Protein AF-I4Z2Q1-F1 (afdb_monomer)

Radius of gyration: 32.4 Å; Cα contacts (8 Å, |Δi|>4): 42; chains: 1; bounding box: 102×40×58 Å

Structure (mmCIF, N/CA/C/O backbone):
data_AF-I4Z2Q1-F1
#
_entry.id   AF-I4Z2Q1-F1
#
loop_
_atom_site.group_PDB
_atom_site.id
_atom_site.type_symbol
_atom_site.label_atom_id
_atom_site.label_alt_id
_atom_site.label_comp_id
_atom_site.label_asym_id
_atom_site.label_entity_id
_atom_site.label_seq_id
_atom_site.pdbx_PDB_ins_code
_atom_site.Cartn_x
_atom_site.Cartn_y
_atom_site.Cartn_z
_atom_site.occupancy
_atom_site.B_iso_or_equiv
_atom_site.auth_seq_id
_atom_site.auth_comp_id
_atom_site.auth_asym_id
_atom_site.auth_atom_id
_atom_site.pdbx_PDB_model_num
ATOM 1 N N . MET A 1 1 ? 59.209 6.733 -0.218 1.00 52.81 1 MET A N 1
ATOM 2 C CA . MET A 1 1 ? 57.882 6.973 0.383 1.00 52.81 1 MET A CA 1
ATOM 3 C C . MET A 1 1 ? 56.861 6.491 -0.623 1.00 52.81 1 MET A C 1
ATOM 5 O O . MET A 1 1 ? 56.595 7.194 -1.587 1.00 52.81 1 MET A O 1
ATOM 9 N N . GLU A 1 2 ? 56.416 5.245 -0.483 1.00 56.19 2 GLU A N 1
ATOM 10 C CA . GLU A 1 2 ? 55.347 4.704 -1.324 1.00 56.19 2 GLU A CA 1
ATOM 11 C C . GLU A 1 2 ? 54.004 5.288 -0.859 1.00 56.19 2 GLU A C 1
ATOM 13 O O . GLU A 1 2 ? 53.783 5.391 0.353 1.00 56.19 2 GLU A O 1
ATOM 18 N N . PRO A 1 3 ? 53.127 5.729 -1.774 1.00 65.94 3 PRO A N 1
ATOM 19 C CA . PRO A 1 3 ? 51.815 6.234 -1.401 1.00 65.94 3 PRO A CA 1
ATOM 20 C C . PRO A 1 3 ? 50.964 5.087 -0.844 1.00 65.94 3 PRO A C 1
ATOM 22 O O . PRO A 1 3 ? 50.823 4.040 -1.475 1.00 65.94 3 PRO A O 1
ATOM 25 N N . LEU A 1 4 ? 50.399 5.284 0.350 1.00 65.56 4 LEU A N 1
ATOM 26 C CA . LEU A 1 4 ? 49.471 4.332 0.959 1.00 65.56 4 LEU A CA 1
ATOM 27 C C . LEU A 1 4 ? 48.237 4.156 0.054 1.00 65.56 4 LEU A C 1
ATOM 29 O O . LEU A 1 4 ? 47.712 5.157 -0.445 1.00 65.56 4 LEU A O 1
ATOM 33 N N . PRO A 1 5 ? 47.749 2.919 -0.150 1.00 65.00 5 PRO A N 1
ATOM 34 C CA . PRO A 1 5 ? 46.549 2.673 -0.938 1.00 65.00 5 PRO A CA 1
ATOM 35 C C . PRO A 1 5 ? 45.364 3.382 -0.277 1.00 65.00 5 PRO A C 1
ATOM 37 O O . PRO A 1 5 ? 45.024 3.121 0.878 1.00 65.00 5 PRO A O 1
ATOM 40 N N . SER A 1 6 ? 44.750 4.314 -1.004 1.00 64.81 6 SER A N 1
ATOM 41 C CA . SER A 1 6 ? 43.523 4.961 -0.552 1.00 64.81 6 SER A CA 1
ATOM 42 C C . SER A 1 6 ? 42.389 3.927 -0.574 1.00 64.81 6 SER A C 1
ATOM 44 O O . SER A 1 6 ? 42.234 3.213 -1.568 1.00 64.81 6 SER A O 1
ATOM 46 N N . PRO A 1 7 ? 41.598 3.788 0.505 1.00 65.38 7 PRO A N 1
ATOM 47 C CA . PRO A 1 7 ? 40.452 2.897 0.492 1.00 65.38 7 PRO A CA 1
ATOM 48 C C . PRO A 1 7 ? 39.404 3.520 -0.430 1.00 65.38 7 PRO A C 1
ATOM 50 O O . PRO A 1 7 ? 38.686 4.441 -0.043 1.00 65.38 7 PRO A O 1
ATOM 53 N N . HIS A 1 8 ? 39.332 3.056 -1.676 1.00 66.12 8 HIS A N 1
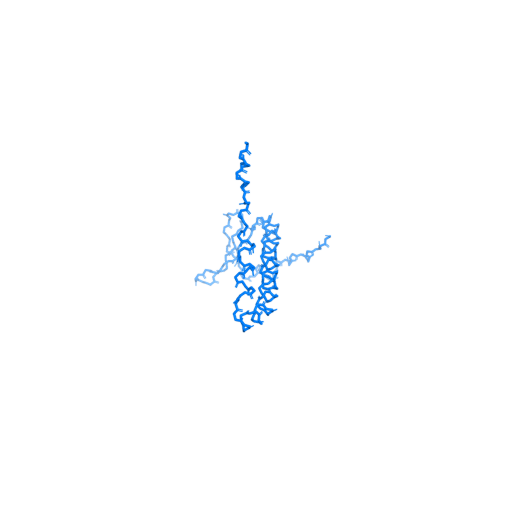ATOM 54 C CA . HIS A 1 8 ? 38.220 3.401 -2.550 1.00 66.12 8 HIS A CA 1
ATOM 55 C C . HIS A 1 8 ? 36.931 2.914 -1.880 1.00 66.12 8 HIS A C 1
ATOM 57 O O . HIS A 1 8 ? 36.709 1.712 -1.734 1.00 66.12 8 HIS A O 1
ATOM 63 N N . ALA A 1 9 ? 36.103 3.855 -1.422 1.00 75.25 9 ALA A N 1
ATOM 64 C CA . ALA A 1 9 ? 34.810 3.555 -0.832 1.00 75.25 9 ALA A CA 1
ATOM 65 C C . ALA A 1 9 ? 33.935 2.885 -1.896 1.00 75.25 9 ALA A C 1
ATOM 67 O O . ALA A 1 9 ? 33.486 3.523 -2.851 1.00 75.25 9 ALA A O 1
ATOM 68 N N . TYR A 1 10 ? 33.734 1.579 -1.755 1.00 79.50 10 TYR A N 1
ATOM 69 C CA . TYR A 1 10 ? 32.887 0.821 -2.659 1.00 79.50 10 TYR A CA 1
ATOM 70 C C . TYR A 1 10 ? 31.437 1.303 -2.524 1.00 79.50 10 TYR A C 1
ATOM 72 O O . TYR A 1 10 ? 30.851 1.248 -1.443 1.00 79.50 10 TYR A O 1
ATOM 80 N N . SER A 1 11 ? 30.859 1.786 -3.627 1.00 85.88 11 SER A N 1
ATOM 81 C CA . SER A 1 11 ? 29.464 2.221 -3.692 1.00 85.88 11 SER A CA 1
ATOM 82 C C . SER A 1 11 ? 28.661 1.233 -4.526 1.00 85.88 11 SER A C 1
ATOM 84 O O . SER A 1 11 ? 28.812 1.163 -5.746 1.00 85.88 11 SER A O 1
ATOM 86 N N . VAL A 1 12 ? 27.766 0.499 -3.861 1.00 87.50 12 VAL A N 1
ATOM 87 C CA . VAL A 1 12 ? 26.841 -0.452 -4.502 1.00 87.50 12 VAL A CA 1
ATOM 88 C C . VAL A 1 12 ? 25.999 0.243 -5.576 1.00 87.50 12 VAL A C 1
ATOM 90 O O . VAL A 1 12 ? 25.744 -0.327 -6.632 1.00 87.50 12 VAL A O 1
ATOM 93 N N . MET A 1 13 ? 25.616 1.504 -5.342 1.00 83.44 13 MET A N 1
ATOM 94 C CA . MET A 1 13 ? 24.864 2.301 -6.313 1.00 83.44 13 MET A CA 1
ATOM 95 C C . MET A 1 13 ? 25.702 2.626 -7.555 1.00 83.44 13 MET A C 1
ATOM 97 O O . MET A 1 13 ? 25.197 2.549 -8.671 1.00 83.44 13 MET A O 1
ATOM 101 N N . ALA A 1 14 ? 26.983 2.963 -7.375 1.00 83.88 14 ALA A N 1
ATOM 102 C CA . ALA A 1 14 ? 27.873 3.255 -8.497 1.00 83.88 14 ALA A CA 1
ATOM 103 C C . ALA A 1 14 ? 28.113 2.008 -9.365 1.00 83.88 14 ALA A C 1
ATOM 105 O O . ALA A 1 14 ? 28.092 2.099 -10.591 1.00 83.88 14 ALA A O 1
ATOM 106 N N . ASP A 1 15 ? 28.274 0.839 -8.740 1.00 87.81 15 ASP A N 1
ATOM 107 C CA . ASP A 1 15 ? 28.421 -0.435 -9.455 1.00 87.81 15 ASP A CA 1
ATOM 108 C C . ASP A 1 15 ? 27.130 -0.827 -10.196 1.00 87.81 15 ASP A C 1
ATOM 110 O O . ASP A 1 15 ? 27.166 -1.224 -11.362 1.00 87.81 15 ASP A O 1
ATOM 114 N N . ALA A 1 16 ? 25.968 -0.647 -9.561 1.00 85.38 16 ALA A N 1
ATOM 115 C CA . ALA A 1 16 ? 24.672 -0.899 -10.186 1.00 85.38 16 ALA A CA 1
ATOM 116 C C . ALA A 1 16 ? 24.414 0.028 -11.387 1.00 85.38 16 ALA A C 1
ATOM 118 O O . ALA A 1 16 ? 23.975 -0.446 -12.433 1.00 85.38 16 ALA A O 1
ATOM 119 N N . LEU A 1 17 ? 24.737 1.322 -11.274 1.00 85.19 17 LEU A N 1
ATOM 120 C CA . LEU A 1 17 ? 24.634 2.284 -12.378 1.00 85.19 17 LEU A CA 1
ATOM 121 C C . LEU A 1 17 ? 25.575 1.932 -13.532 1.00 85.19 17 LEU A C 1
ATOM 123 O O . LEU A 1 17 ? 25.160 1.951 -14.688 1.00 85.19 17 LEU A O 1
ATOM 127 N N . SER A 1 18 ? 26.818 1.554 -13.229 1.00 85.56 18 SER A N 1
ATOM 128 C CA . SER A 1 18 ? 27.787 1.110 -14.237 1.00 85.56 18 SER A CA 1
ATOM 129 C C . SER A 1 18 ? 27.269 -0.101 -15.033 1.00 85.56 18 SER A C 1
ATOM 131 O O . SER A 1 18 ? 27.302 -0.126 -16.267 1.00 85.56 18 SER A O 1
ATOM 133 N N . LYS A 1 19 ? 26.683 -1.082 -14.337 1.00 85.38 19 LYS A N 1
ATOM 134 C CA . LYS A 1 19 ? 26.050 -2.261 -14.954 1.00 85.38 19 LYS A CA 1
ATOM 135 C C . LYS A 1 19 ? 24.776 -1.922 -15.724 1.00 85.38 19 LYS A C 1
ATOM 137 O O . LYS A 1 19 ? 24.491 -2.535 -16.745 1.00 85.38 19 LYS A O 1
ATOM 142 N N . PHE A 1 20 ? 24.020 -0.932 -15.266 1.00 86.31 20 PHE A N 1
ATOM 143 C CA . PHE A 1 20 ? 22.822 -0.467 -15.952 1.00 86.31 20 PHE A CA 1
ATOM 144 C C . PHE A 1 20 ? 23.156 0.245 -17.274 1.00 86.31 20 PHE A C 1
ATOM 146 O O . PHE A 1 20 ? 22.512 -0.011 -18.288 1.00 86.31 20 PHE A O 1
ATOM 153 N N . HIS A 1 21 ? 24.214 1.060 -17.304 1.00 82.50 21 HIS A N 1
ATOM 154 C CA . HIS A 1 21 ? 24.673 1.726 -18.529 1.00 82.50 21 HIS A CA 1
ATOM 155 C C . HIS A 1 21 ? 25.234 0.761 -19.579 1.00 82.50 21 HIS A C 1
ATOM 157 O O . HIS A 1 21 ? 25.165 1.051 -20.770 1.00 82.50 21 HIS A O 1
ATOM 163 N N . THR A 1 22 ? 25.766 -0.384 -19.151 1.00 90.12 22 THR A N 1
ATOM 164 C CA . THR A 1 22 ? 26.243 -1.454 -20.043 1.00 90.12 22 THR A CA 1
ATOM 165 C C . THR A 1 22 ? 25.149 -2.461 -20.413 1.00 90.12 22 THR A C 1
ATOM 167 O O . THR A 1 22 ? 25.387 -3.359 -21.221 1.00 90.12 22 THR A O 1
ATOM 170 N N . ALA A 1 23 ? 23.945 -2.322 -19.850 1.00 86.81 23 ALA A N 1
ATOM 171 C CA . ALA A 1 23 ? 22.824 -3.207 -20.125 1.00 86.81 23 ALA A CA 1
ATOM 172 C C . ALA A 1 23 ? 22.204 -2.951 -21.517 1.00 86.81 23 ALA A C 1
ATOM 174 O O . ALA A 1 23 ? 22.277 -1.833 -22.031 1.00 86.81 23 ALA A O 1
ATOM 175 N N . PRO A 1 24 ? 21.528 -3.957 -22.103 1.00 90.00 24 PRO A N 1
ATOM 176 C CA . PRO A 1 24 ? 20.768 -3.810 -23.342 1.00 90.00 24 PRO A CA 1
ATOM 177 C C . PRO A 1 24 ? 19.730 -2.677 -23.305 1.00 90.00 24 PRO A C 1
ATOM 179 O O . PRO A 1 24 ? 19.057 -2.469 -22.293 1.00 90.00 24 PRO A O 1
ATOM 182 N N . GLU A 1 25 ? 19.520 -2.015 -24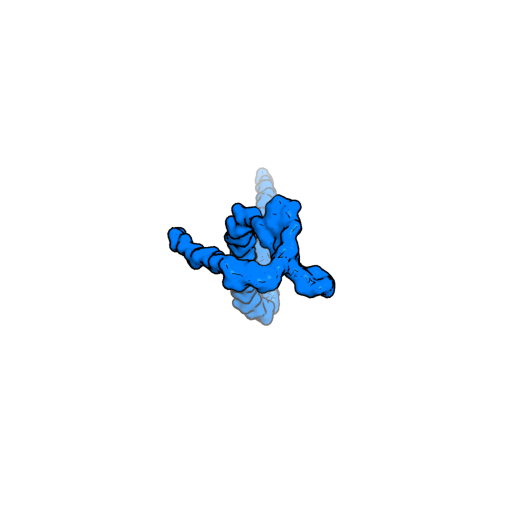.445 1.00 90.69 25 GLU A N 1
ATOM 183 C CA . GLU A 1 25 ? 18.624 -0.852 -24.579 1.00 90.69 25 GLU A CA 1
ATOM 184 C C . GLU A 1 25 ? 17.184 -1.128 -24.115 1.00 90.69 25 GLU A C 1
ATOM 186 O O . GLU A 1 25 ? 16.549 -0.269 -23.506 1.00 90.69 25 GLU A O 1
ATOM 191 N N . TRP A 1 26 ? 16.671 -2.346 -24.324 1.00 89.75 26 TRP A N 1
ATOM 192 C CA . TRP A 1 26 ? 15.324 -2.723 -23.882 1.00 89.75 26 TRP A CA 1
ATOM 193 C C . TRP A 1 26 ? 15.175 -2.720 -22.353 1.00 89.75 26 TRP A C 1
ATOM 195 O O . TRP A 1 26 ? 14.098 -2.407 -21.847 1.00 89.75 26 TRP A O 1
ATOM 205 N N . ILE A 1 27 ? 16.247 -3.015 -21.604 1.00 87.75 27 ILE A N 1
ATOM 206 C CA . ILE A 1 27 ? 16.249 -2.952 -20.134 1.00 87.75 27 ILE A CA 1
ATOM 207 C C . ILE A 1 27 ? 16.221 -1.495 -19.679 1.00 87.75 27 ILE A C 1
ATOM 209 O O . ILE A 1 27 ? 15.473 -1.143 -18.764 1.00 87.75 27 ILE A O 1
ATOM 213 N N . GLN A 1 28 ? 16.994 -0.634 -20.344 1.00 86.56 28 GLN A N 1
ATOM 214 C CA . GLN A 1 28 ? 16.995 0.796 -20.054 1.00 86.56 28 GLN A CA 1
ATOM 215 C C . GLN A 1 28 ? 15.617 1.409 -20.340 1.00 86.56 28 GLN A C 1
ATOM 217 O O . GLN A 1 28 ? 15.067 2.104 -19.486 1.00 86.56 28 GLN A O 1
ATOM 222 N N . ALA A 1 29 ? 14.997 1.061 -21.470 1.00 90.94 29 ALA A N 1
ATOM 223 C CA . ALA A 1 29 ? 13.645 1.497 -21.809 1.00 90.94 29 ALA A CA 1
ATOM 224 C C . ALA A 1 29 ? 12.595 0.991 -20.804 1.00 90.94 29 ALA A C 1
ATOM 226 O O . ALA A 1 29 ? 11.743 1.760 -20.359 1.00 90.94 29 ALA A O 1
ATOM 227 N N . LEU A 1 30 ? 12.678 -0.277 -20.384 1.00 90.69 30 LEU A N 1
ATOM 228 C CA . LEU A 1 30 ? 11.767 -0.840 -19.386 1.00 90.69 30 LEU A CA 1
ATOM 229 C C . LEU A 1 30 ? 11.892 -0.125 -18.032 1.00 90.69 30 LEU A C 1
ATOM 231 O O . LEU A 1 30 ? 10.881 0.140 -17.380 1.00 90.69 30 LEU A O 1
ATOM 235 N N . SER A 1 31 ? 13.111 0.239 -17.623 1.00 88.94 31 SER A N 1
ATOM 236 C CA . SER A 1 31 ? 13.341 0.971 -16.371 1.00 88.94 31 SER A CA 1
ATOM 237 C C . SER A 1 31 ? 12.636 2.332 -16.341 1.00 88.94 31 SER A C 1
ATOM 239 O O . SER A 1 31 ? 12.144 2.735 -15.287 1.00 88.94 31 SER A O 1
ATOM 241 N N . LEU A 1 32 ? 12.498 2.991 -17.500 1.00 90.75 32 LEU A N 1
ATOM 242 C CA . LEU A 1 32 ? 11.854 4.298 -17.619 1.00 90.75 32 LEU A CA 1
ATOM 243 C C . LEU A 1 32 ? 10.380 4.249 -17.204 1.00 90.75 32 LEU A C 1
ATOM 245 O O . LEU A 1 32 ? 9.851 5.237 -16.710 1.00 90.75 32 LEU A O 1
ATOM 249 N N . VAL A 1 33 ? 9.728 3.096 -17.378 1.00 93.25 33 VAL A N 1
ATOM 250 C CA . VAL A 1 33 ? 8.330 2.872 -16.984 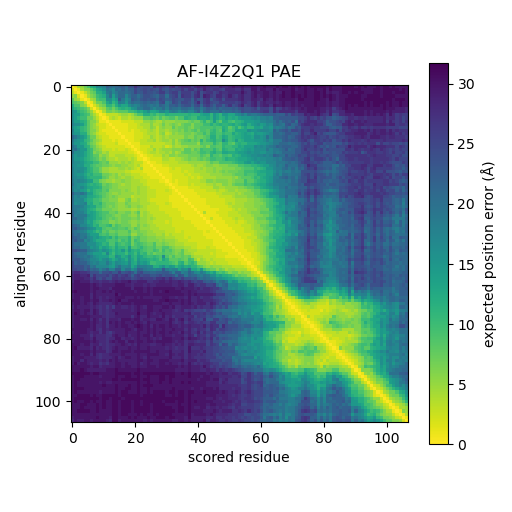1.00 93.25 33 VAL A CA 1
ATOM 251 C C . VAL A 1 33 ? 8.248 2.197 -15.617 1.00 93.25 33 VAL A C 1
ATOM 253 O O . VAL A 1 33 ? 7.440 2.585 -14.776 1.00 93.25 33 VAL A O 1
ATOM 256 N N . MET A 1 34 ? 9.108 1.214 -15.352 1.00 90.62 34 MET A N 1
ATOM 257 C CA . MET A 1 34 ? 9.060 0.448 -14.107 1.00 90.62 34 MET A CA 1
ATOM 258 C C . MET A 1 34 ? 9.381 1.298 -12.877 1.00 90.62 34 MET A C 1
ATOM 260 O O . MET A 1 34 ? 8.718 1.139 -11.853 1.00 90.62 34 MET A O 1
ATOM 264 N N . VAL A 1 35 ? 10.347 2.219 -12.959 1.00 91.75 35 VAL A N 1
ATOM 265 C CA . VAL A 1 35 ? 10.707 3.117 -11.847 1.00 91.75 35 VAL A CA 1
ATOM 266 C C . VAL A 1 35 ? 9.543 4.035 -11.442 1.00 91.75 35 VAL A C 1
ATOM 268 O O . VAL A 1 35 ? 9.173 4.026 -10.268 1.00 91.75 35 VAL A O 1
ATOM 271 N N . PRO A 1 36 ? 8.898 4.799 -12.346 1.00 93.19 36 PRO A N 1
ATOM 272 C CA . PRO A 1 36 ? 7.762 5.624 -11.948 1.00 93.19 36 PRO A CA 1
ATOM 273 C C . PRO A 1 36 ? 6.561 4.785 -11.506 1.00 93.19 36 PRO A C 1
ATOM 275 O O . PRO A 1 36 ? 5.916 5.142 -10.525 1.00 93.19 36 PRO A O 1
ATOM 278 N N . VAL A 1 37 ? 6.280 3.649 -12.157 1.00 96.50 37 VAL A N 1
ATOM 279 C CA . VAL A 1 37 ? 5.185 2.755 -11.740 1.00 96.50 37 VAL A CA 1
ATOM 280 C C . VAL A 1 37 ? 5.408 2.228 -10.321 1.00 96.50 37 VAL A C 1
ATOM 282 O O . VAL A 1 37 ? 4.48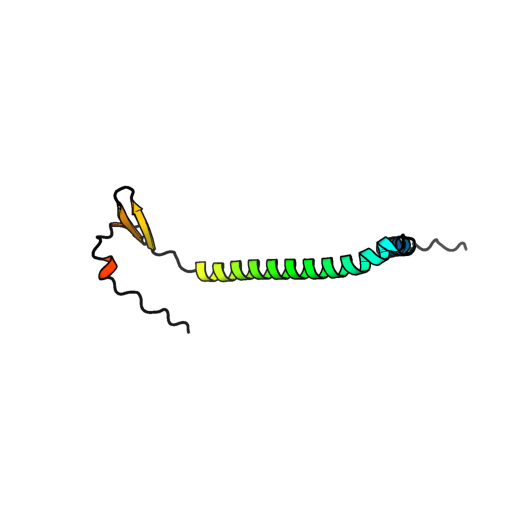2 2.243 -9.511 1.00 96.50 37 VAL A O 1
ATOM 285 N N . THR A 1 38 ? 6.630 1.810 -9.986 1.00 95.25 38 THR A N 1
ATOM 286 C CA . THR A 1 38 ? 6.963 1.352 -8.629 1.00 95.25 38 THR A CA 1
ATOM 287 C C . THR A 1 38 ? 6.909 2.485 -7.610 1.00 95.25 38 THR A C 1
ATOM 289 O O . THR A 1 38 ? 6.370 2.275 -6.527 1.00 95.25 38 THR A O 1
ATOM 292 N N . LEU A 1 39 ? 7.373 3.693 -7.949 1.00 95.81 39 LEU A N 1
ATOM 293 C CA . LEU A 1 39 ? 7.256 4.871 -7.078 1.00 95.81 39 LEU A CA 1
ATOM 294 C C . LEU A 1 39 ? 5.796 5.230 -6.785 1.00 95.81 39 LEU A C 1
ATOM 296 O O . LEU A 1 39 ? 5.434 5.450 -5.629 1.00 95.81 39 LEU A O 1
ATOM 300 N N . VAL A 1 40 ? 4.947 5.251 -7.813 1.00 97.06 40 VAL A N 1
ATOM 301 C CA . VAL A 1 40 ? 3.511 5.513 -7.659 1.00 97.06 40 VAL A CA 1
ATOM 302 C C . VAL A 1 40 ? 2.853 4.405 -6.842 1.00 97.06 40 VAL A C 1
ATOM 304 O O . VAL A 1 40 ? 2.136 4.703 -5.891 1.00 97.06 40 VAL A O 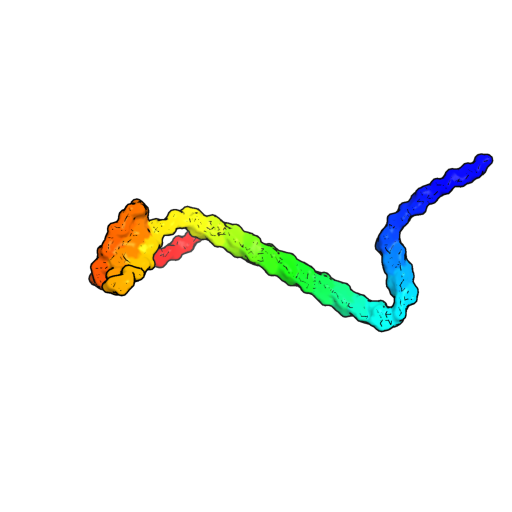1
ATOM 307 N N . GLY A 1 41 ? 3.129 3.137 -7.157 1.00 95.62 41 GLY A N 1
ATOM 308 C CA . GLY A 1 41 ? 2.607 1.994 -6.409 1.00 95.62 41 GLY A CA 1
ATOM 309 C C . GLY A 1 41 ? 2.991 2.046 -4.931 1.00 95.62 41 GLY A C 1
ATOM 310 O O . GLY A 1 41 ? 2.130 1.901 -4.069 1.00 95.62 41 GLY A O 1
ATOM 311 N N . LEU A 1 42 ? 4.255 2.347 -4.625 1.00 97.06 42 LEU A N 1
ATOM 312 C CA . LEU A 1 42 ? 4.734 2.504 -3.253 1.00 97.06 42 LEU A CA 1
ATOM 313 C C . LEU A 1 42 ? 4.041 3.674 -2.542 1.00 97.06 42 LEU A C 1
ATOM 315 O O . LEU A 1 42 ? 3.628 3.531 -1.393 1.00 97.06 42 LEU A O 1
ATOM 319 N N . GLY A 1 43 ? 3.866 4.807 -3.228 1.00 96.62 43 GLY A N 1
ATOM 320 C CA . GLY A 1 43 ? 3.141 5.962 -2.700 1.00 96.62 43 GLY A CA 1
ATOM 321 C C . GLY A 1 43 ? 1.677 5.647 -2.387 1.00 96.62 43 GLY A C 1
ATOM 322 O O . GLY A 1 43 ? 1.177 6.025 -1.328 1.00 96.62 43 GLY A O 1
ATOM 323 N N . LEU A 1 44 ? 1.004 4.898 -3.263 1.00 95.06 44 LEU A N 1
ATOM 324 C CA . LEU A 1 44 ? -0.371 4.445 -3.045 1.00 95.06 44 LEU A CA 1
ATOM 325 C C . LEU A 1 44 ? -0.465 3.441 -1.891 1.00 95.06 44 LEU A C 1
ATOM 327 O O . LEU A 1 44 ? -1.341 3.591 -1.042 1.00 95.06 44 LEU A O 1
ATOM 331 N N . CYS A 1 45 ? 0.454 2.475 -1.807 1.00 95.69 45 CYS A N 1
ATOM 332 C CA . CYS A 1 45 ? 0.531 1.535 -0.686 1.00 95.69 45 CYS A CA 1
ATOM 333 C C . CYS A 1 45 ? 0.757 2.262 0.644 1.00 95.69 45 CYS A C 1
ATOM 335 O O . CYS A 1 45 ? 0.098 1.954 1.635 1.00 95.69 45 CYS A O 1
ATOM 337 N N . LEU A 1 46 ? 1.645 3.260 0.670 1.00 95.75 46 LEU A N 1
ATOM 338 C CA . LEU A 1 46 ? 1.895 4.066 1.861 1.00 95.75 46 LEU A CA 1
ATOM 339 C C . LEU A 1 46 ? 0.650 4.866 2.256 1.00 95.75 46 LEU A C 1
ATOM 341 O O . LEU A 1 46 ? 0.266 4.872 3.422 1.00 95.75 46 LEU A O 1
ATOM 345 N N . LEU A 1 47 ? -0.015 5.500 1.288 1.00 95.38 47 LEU A N 1
ATOM 346 C CA . LEU A 1 47 ? -1.255 6.230 1.533 1.00 95.38 47 LEU A CA 1
ATOM 347 C C . LEU A 1 47 ? -2.354 5.301 2.062 1.00 95.38 47 LEU A C 1
ATOM 349 O O . LEU A 1 47 ? -3.083 5.674 2.979 1.00 95.38 47 LEU A O 1
ATOM 353 N N . GLN A 1 48 ? -2.465 4.090 1.517 1.00 93.00 48 GLN A N 1
ATOM 354 C CA . GLN A 1 48 ? -3.415 3.089 1.990 1.00 93.00 48 GLN A CA 1
ATOM 355 C C . GLN A 1 48 ? -3.096 2.648 3.420 1.00 93.00 48 GLN A C 1
ATOM 357 O O . GLN A 1 48 ? -3.991 2.666 4.262 1.00 93.00 48 GLN A O 1
ATOM 362 N N . ALA A 1 49 ? -1.831 2.360 3.727 1.00 92.44 49 ALA A N 1
ATOM 363 C CA . ALA A 1 49 ? -1.399 2.026 5.080 1.00 92.44 49 ALA A CA 1
ATOM 364 C C . ALA A 1 49 ? -1.711 3.162 6.068 1.00 92.44 49 ALA A C 1
ATOM 366 O O . ALA A 1 49 ? -2.254 2.920 7.143 1.00 92.44 49 ALA A O 1
ATOM 367 N N . VAL A 1 50 ? -1.453 4.418 5.689 1.00 93.38 50 VAL A N 1
AT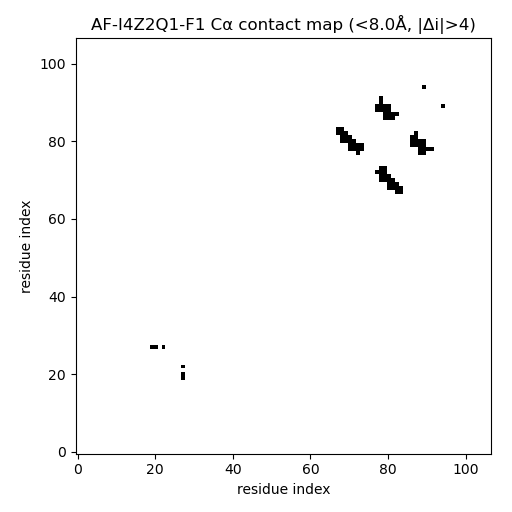OM 368 C CA . VAL A 1 50 ? -1.803 5.589 6.507 1.00 93.38 50 VAL A CA 1
ATOM 369 C C . VAL A 1 50 ? -3.313 5.687 6.711 1.00 93.38 50 VAL A C 1
ATOM 371 O O . VAL A 1 50 ? -3.754 5.913 7.835 1.00 93.38 50 VAL A O 1
ATOM 374 N N . LYS A 1 51 ? -4.122 5.486 5.663 1.00 91.19 51 LYS A N 1
ATOM 375 C CA . LYS A 1 51 ? -5.589 5.488 5.775 1.00 91.19 51 LYS A CA 1
ATOM 376 C C . LYS A 1 51 ? -6.089 4.381 6.698 1.00 91.19 51 LYS A C 1
ATOM 378 O O . LYS A 1 51 ? -6.994 4.632 7.486 1.00 91.19 51 LYS A O 1
ATOM 383 N N . GLU A 1 52 ? -5.505 3.190 6.635 1.00 88.75 52 GLU A N 1
ATOM 384 C CA . GLU A 1 52 ? -5.863 2.070 7.508 1.00 88.75 52 GLU A CA 1
ATOM 385 C C . GLU A 1 52 ? -5.460 2.329 8.962 1.00 88.75 52 GLU A C 1
ATOM 387 O O . GLU A 1 52 ? -6.268 2.120 9.866 1.00 88.75 52 GLU A O 1
ATOM 392 N N . ILE A 1 53 ? -4.263 2.868 9.205 1.00 88.00 53 ILE A N 1
ATOM 393 C CA . ILE A 1 53 ? -3.812 3.270 10.545 1.00 88.00 53 ILE A CA 1
ATOM 394 C C . ILE A 1 53 ? -4.701 4.385 11.101 1.00 88.00 53 ILE A C 1
ATOM 396 O O . ILE A 1 53 ? -5.143 4.304 12.246 1.00 88.00 53 ILE A O 1
ATOM 400 N N . ALA A 1 54 ? -5.015 5.398 10.292 1.00 85.31 54 ALA A N 1
ATOM 401 C CA . ALA A 1 54 ? -5.911 6.481 10.675 1.00 85.31 54 ALA A CA 1
ATOM 402 C C . ALA A 1 54 ? -7.319 5.952 10.980 1.00 85.31 54 ALA A C 1
ATOM 404 O O . ALA A 1 54 ? -7.890 6.304 12.008 1.00 85.31 54 ALA A O 1
ATOM 405 N N . ALA A 1 55 ? -7.860 5.057 10.148 1.00 81.75 55 ALA A N 1
ATOM 406 C CA . ALA A 1 55 ? -9.150 4.416 10.386 1.00 81.75 55 ALA A CA 1
ATOM 407 C C . ALA A 1 55 ? -9.140 3.566 11.665 1.00 81.75 55 ALA A C 1
ATOM 409 O O . ALA A 1 55 ? -10.101 3.605 12.431 1.00 81.75 55 ALA A O 1
ATOM 410 N N . MET A 1 56 ? -8.058 2.834 11.939 1.00 76.62 56 MET A N 1
ATOM 411 C CA . MET A 1 56 ? -7.889 2.102 13.195 1.00 76.62 56 MET A CA 1
ATOM 412 C C . MET A 1 56 ? -7.812 3.046 14.400 1.00 76.62 56 MET A C 1
ATOM 414 O O . MET A 1 56 ? -8.430 2.762 15.424 1.00 76.62 56 MET A O 1
ATOM 418 N N . ALA A 1 57 ? -7.117 4.178 14.286 1.00 76.31 57 ALA A N 1
ATOM 419 C CA . ALA A 1 5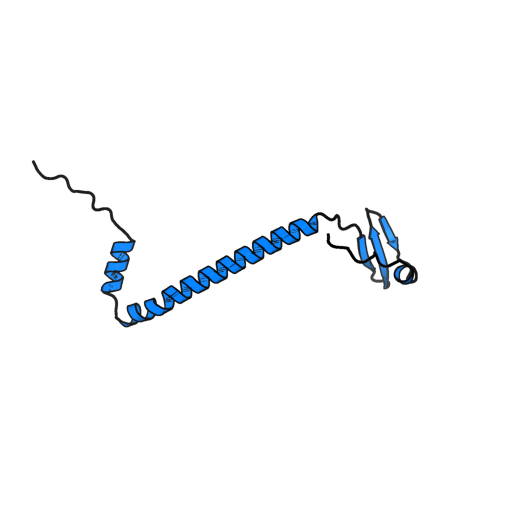7 ? -7.021 5.182 15.344 1.00 76.31 57 ALA A CA 1
ATOM 420 C C . ALA A 1 57 ? -8.371 5.872 15.616 1.00 76.31 57 ALA A C 1
ATOM 422 O O . ALA A 1 57 ? -8.779 5.985 16.770 1.00 76.31 57 ALA A O 1
ATOM 423 N N . LEU A 1 58 ? -9.107 6.244 14.565 1.00 71.38 58 LEU A N 1
ATOM 424 C CA . LEU A 1 58 ? -10.462 6.802 14.651 1.00 71.38 58 LEU A CA 1
ATOM 425 C C . LEU A 1 58 ? -11.440 5.809 15.294 1.00 71.38 58 LEU A C 1
ATOM 427 O O . LEU A 1 58 ? -12.138 6.155 16.244 1.00 71.38 58 LEU A O 1
ATOM 431 N N . ARG A 1 59 ? -11.417 4.539 14.868 1.00 63.66 59 ARG A N 1
ATOM 432 C CA . ARG A 1 59 ? -12.223 3.465 15.479 1.00 63.66 59 ARG A CA 1
ATOM 433 C C . ARG A 1 59 ? -11.826 3.174 16.924 1.00 63.66 59 ARG A C 1
ATOM 435 O O . ARG A 1 59 ? -12.651 2.709 17.705 1.00 63.66 59 ARG A O 1
ATOM 442 N N . ARG A 1 60 ? -10.570 3.425 17.305 1.00 56.41 60 ARG A N 1
ATOM 443 C CA . ARG A 1 60 ? -10.113 3.326 18.699 1.00 56.41 60 ARG A CA 1
ATOM 444 C C . ARG A 1 60 ? -10.671 4.465 19.557 1.00 56.41 60 ARG A C 1
ATOM 446 O O . ARG A 1 60 ? -10.946 4.227 20.727 1.00 56.41 60 ARG A O 1
ATOM 453 N N . GLY A 1 61 ? -10.887 5.645 18.970 1.00 55.31 61 GLY A N 1
ATOM 454 C CA . GLY A 1 61 ? -11.617 6.752 19.592 1.00 55.31 61 GLY A CA 1
ATOM 455 C C . GLY A 1 61 ? -13.105 6.444 19.794 1.00 55.31 61 GLY A C 1
ATOM 456 O O . GLY A 1 61 ? -13.630 6.672 20.877 1.00 55.31 61 GLY A O 1
ATOM 457 N N . GLU A 1 62 ? -13.773 5.833 18.809 1.00 54.19 62 GLU A N 1
ATOM 458 C CA . GLU A 1 62 ? -15.184 5.413 18.938 1.00 54.19 62 GLU A CA 1
ATOM 459 C C . GLU A 1 62 ? -15.380 4.204 19.876 1.00 54.19 62 GLU A C 1
ATOM 461 O O . GLU A 1 62 ? -16.443 4.037 20.468 1.00 54.19 62 GLU A O 1
ATOM 466 N N . ARG A 1 63 ? -14.342 3.381 20.082 1.00 47.81 63 ARG A N 1
ATOM 467 C CA . ARG A 1 63 ? -14.331 2.269 21.054 1.00 47.81 63 ARG A CA 1
ATOM 468 C C . ARG A 1 63 ? -14.156 2.699 22.518 1.00 47.81 63 ARG A C 1
ATOM 470 O O . ARG A 1 63 ? -14.079 1.830 23.381 1.00 47.81 63 ARG A O 1
ATOM 477 N N . GLN A 1 64 ? -14.104 4.000 22.816 1.00 48.12 64 GLN A N 1
ATOM 478 C CA . GLN A 1 64 ? -14.174 4.508 24.196 1.00 48.12 64 GLN A CA 1
ATOM 479 C C . GLN A 1 64 ? -15.611 4.664 24.723 1.00 48.12 64 GLN A C 1
ATOM 481 O O . GLN A 1 64 ? -15.812 5.218 25.800 1.00 48.12 64 GLN A O 1
ATOM 486 N N . GLY A 1 65 ? -16.617 4.160 24.009 1.00 54.47 65 GLY A N 1
ATOM 487 C CA . GLY A 1 65 ? -17.905 3.835 24.614 1.00 54.47 65 GLY A CA 1
ATOM 488 C C . GLY A 1 65 ? -17.909 2.374 25.046 1.00 54.47 65 GLY A C 1
ATOM 489 O O . GLY A 1 65 ? -17.751 1.495 24.199 1.00 54.47 65 GLY A O 1
ATOM 490 N N . GLU A 1 66 ? -18.106 2.100 26.340 1.00 54.03 66 GLU A N 1
ATOM 491 C CA . GLU A 1 66 ? -18.541 0.772 26.788 1.00 54.03 66 GLU A CA 1
ATOM 492 C C . GLU A 1 66 ? -19.724 0.338 25.907 1.00 54.03 66 GLU A C 1
ATOM 494 O O . GLU A 1 66 ? -20.699 1.094 25.815 1.00 54.03 66 GLU A O 1
ATOM 499 N N . PRO A 1 67 ? -19.689 -0.833 25.244 1.00 50.75 67 PRO A N 1
ATOM 500 C CA . PRO A 1 67 ? -20.878 -1.367 24.598 1.00 50.75 67 PRO A CA 1
ATOM 501 C C . PRO A 1 67 ? -21.905 -1.663 25.698 1.00 50.75 67 PRO A C 1
ATOM 503 O O . PRO A 1 67 ? -21.872 -2.703 26.350 1.00 50.75 67 PRO A O 1
ATOM 506 N N . LEU A 1 68 ? -22.778 -0.688 25.960 1.00 56.19 68 LEU A N 1
ATOM 507 C CA . LEU A 1 68 ? -23.673 -0.696 27.116 1.00 56.19 68 LEU A CA 1
ATOM 508 C C . LEU A 1 68 ? -24.885 -1.620 26.910 1.00 56.19 68 LEU A C 1
ATOM 510 O O . LEU A 1 68 ? -25.610 -1.880 27.870 1.00 56.19 68 LEU A O 1
ATOM 514 N N . TYR A 1 69 ? -25.109 -2.098 25.680 1.00 63.25 69 TYR A N 1
ATOM 515 C CA . TYR A 1 69 ? -26.217 -2.976 25.318 1.00 63.25 69 TYR A CA 1
ATOM 516 C C . TYR A 1 69 ? -25.881 -3.872 24.111 1.00 63.25 69 TYR A C 1
ATOM 518 O O . TYR A 1 69 ? -25.336 -3.406 23.111 1.00 63.25 69 TYR A O 1
ATOM 526 N N . ALA A 1 70 ? -26.237 -5.154 24.183 1.00 68.94 70 ALA A N 1
ATOM 527 C CA . ALA A 1 70 ? -26.270 -6.070 23.043 1.00 68.94 70 ALA A CA 1
ATOM 528 C C . ALA A 1 70 ? -27.666 -6.690 22.946 1.00 68.94 70 ALA A C 1
ATOM 530 O O . ALA A 1 70 ? -28.170 -7.217 23.935 1.00 68.94 70 ALA A O 1
ATOM 531 N N . ILE A 1 71 ? -28.289 -6.619 21.770 1.00 74.50 71 ILE A N 1
ATOM 532 C CA . ILE A 1 71 ? -29.583 -7.255 21.504 1.00 74.50 71 ILE A CA 1
ATOM 533 C C . ILE A 1 71 ? -29.317 -8.488 20.646 1.00 74.50 71 ILE A C 1
ATOM 535 O O . ILE A 1 71 ? -28.724 -8.374 19.574 1.00 74.50 71 ILE A O 1
ATOM 539 N N . TYR A 1 72 ? -29.736 -9.660 21.110 1.00 71.81 72 TYR A N 1
ATOM 540 C CA . TYR A 1 72 ? -29.619 -10.911 20.365 1.00 71.81 72 TYR A CA 1
ATOM 541 C C . TYR A 1 72 ? -30.946 -11.667 20.366 1.00 71.81 72 TYR A C 1
ATOM 543 O O . TYR A 1 72 ? -31.789 -11.483 21.244 1.00 71.81 72 TYR A O 1
ATOM 551 N N . ARG A 1 73 ? -31.152 -12.503 19.347 1.00 74.94 73 ARG A N 1
ATOM 552 C CA . ARG A 1 73 ? -32.328 -13.366 19.233 1.00 74.94 73 ARG A CA 1
ATOM 553 C C . ARG A 1 73 ? -31.936 -14.783 19.643 1.00 74.94 73 ARG A C 1
ATOM 555 O O . ARG A 1 73 ? -30.946 -15.310 19.146 1.00 74.94 73 ARG A O 1
ATOM 562 N N . THR A 1 74 ? -32.704 -15.365 20.553 1.00 76.69 74 THR A N 1
ATOM 563 C CA . THR A 1 74 ? -32.552 -16.760 20.994 1.00 76.69 74 THR A CA 1
ATOM 564 C C . THR A 1 74 ? -33.139 -17.702 19.938 1.00 76.69 74 THR A C 1
ATOM 566 O O . THR A 1 74 ? -33.968 -17.274 19.134 1.00 76.69 74 THR A O 1
ATOM 569 N N . GLU A 1 75 ? -32.749 -18.979 19.938 1.00 77.50 75 GLU A N 1
ATOM 570 C CA . GLU A 1 75 ? -33.310 -19.999 19.031 1.00 77.50 75 GLU A CA 1
ATOM 571 C C . GLU A 1 75 ? -34.845 -20.107 19.137 1.00 77.50 75 GLU A C 1
ATOM 573 O O . GLU A 1 75 ? -35.518 -20.311 18.132 1.00 77.50 75 GLU A O 1
ATOM 578 N N . ASP A 1 76 ? -35.407 -19.810 20.314 1.00 74.81 76 ASP A N 1
ATOM 579 C CA . ASP A 1 76 ? -36.854 -19.738 20.576 1.00 74.81 76 ASP A CA 1
ATOM 580 C C . ASP A 1 76 ? -37.545 -18.479 20.008 1.00 74.81 76 ASP A C 1
ATOM 582 O O . ASP A 1 76 ? -38.710 -18.208 20.297 1.00 74.81 76 ASP A O 1
ATOM 586 N N . GLY A 1 77 ? -36.825 -17.639 19.258 1.00 72.50 77 GLY A N 1
ATOM 587 C CA . GLY A 1 77 ? -37.347 -16.405 18.661 1.00 72.50 77 GLY A CA 1
ATOM 588 C C . GLY A 1 77 ? -37.471 -15.213 19.620 1.00 72.50 77 GLY A C 1
ATOM 589 O O . GLY A 1 77 ? -37.825 -14.118 19.182 1.00 72.50 77 GLY A O 1
ATOM 590 N N . ARG A 1 78 ? -37.134 -15.387 20.902 1.00 75.38 78 ARG A N 1
ATOM 591 C CA . ARG A 1 78 ? -37.169 -14.335 21.933 1.00 75.38 78 ARG A CA 1
ATOM 592 C C . ARG A 1 78 ? -36.013 -13.350 21.768 1.00 75.38 78 ARG A C 1
ATOM 594 O O . ARG A 1 78 ? -34.872 -13.763 21.538 1.00 75.38 78 ARG A O 1
ATOM 601 N N . LEU A 1 79 ? -36.296 -12.057 21.908 1.00 75.50 79 LEU A N 1
ATOM 602 C CA . LEU A 1 79 ? -35.284 -11.000 21.914 1.00 75.50 79 LEU A CA 1
ATOM 603 C C . LEU A 1 79 ? -34.739 -10.824 23.331 1.00 75.50 79 LEU A C 1
ATOM 605 O O . LEU A 1 79 ? -35.495 -10.646 24.279 1.00 75.50 79 LEU A O 1
ATOM 609 N N . MET A 1 80 ? -33.421 -10.860 23.470 1.00 75.81 80 MET A N 1
ATOM 610 C CA . MET A 1 80 ? -32.719 -10.681 24.735 1.00 75.81 80 MET A CA 1
ATOM 611 C C . MET A 1 80 ? -31.835 -9.439 24.645 1.00 75.81 80 MET A C 1
ATOM 613 O O . MET A 1 80 ? -31.080 -9.278 23.686 1.00 75.81 80 MET A O 1
ATOM 617 N N . MET A 1 81 ? -31.912 -8.572 25.651 1.00 75.31 81 MET A N 1
ATOM 618 C CA . MET A 1 81 ? -31.015 -7.439 25.850 1.00 75.31 81 MET A CA 1
ATOM 619 C C . MET A 1 81 ? -30.016 -7.780 26.949 1.00 75.31 81 MET A C 1
ATOM 621 O O . MET A 1 81 ? -30.396 -8.053 28.086 1.00 75.31 81 MET A O 1
ATOM 625 N N . TYR A 1 82 ? -28.731 -7.725 26.628 1.00 65.38 82 TYR A N 1
ATOM 626 C CA . TYR A 1 82 ? -27.656 -7.757 27.607 1.00 65.38 82 TYR A CA 1
ATOM 627 C C . TYR A 1 82 ? -27.176 -6.335 27.862 1.00 65.38 82 TYR A C 1
ATOM 629 O O . TYR A 1 82 ? -26.580 -5.730 26.975 1.00 65.38 82 TYR A O 1
ATOM 637 N N . ALA A 1 83 ? -27.427 -5.802 29.055 1.00 71.38 83 ALA A N 1
ATOM 638 C CA . ALA A 1 83 ? -26.979 -4.472 29.451 1.00 71.38 83 ALA A CA 1
ATOM 639 C C . ALA A 1 83 ? -26.340 -4.524 30.836 1.00 71.38 83 ALA A C 1
ATOM 641 O O . ALA A 1 83 ? -26.946 -5.013 31.788 1.00 71.38 83 ALA A O 1
ATOM 642 N N . ARG A 1 84 ? -25.104 -4.020 30.953 1.00 64.25 84 ARG A N 1
ATOM 643 C CA . ARG A 1 84 ? -24.368 -3.917 32.231 1.00 64.25 84 ARG A CA 1
ATOM 644 C C . ARG A 1 84 ? -24.393 -5.202 33.086 1.00 64.25 84 ARG A C 1
ATOM 646 O O . ARG A 1 84 ? -24.590 -5.139 34.295 1.00 64.25 84 ARG A O 1
ATOM 653 N N . GLY A 1 85 ? -24.218 -6.372 32.465 1.00 63.09 85 GLY A N 1
ATOM 654 C CA . GLY A 1 85 ? -24.181 -7.661 33.174 1.00 63.09 85 GLY A CA 1
ATOM 655 C C . GLY A 1 85 ? -25.547 -8.278 33.487 1.00 63.09 85 GLY A C 1
ATOM 656 O O . GLY A 1 85 ? -25.604 -9.363 34.058 1.00 63.09 85 GLY A O 1
ATOM 657 N N . VAL A 1 86 ? -26.643 -7.624 33.097 1.00 66.50 86 VAL A N 1
ATOM 658 C CA . VAL A 1 86 ? -28.003 -8.133 33.278 1.00 66.50 86 VAL A CA 1
ATOM 659 C C . VAL A 1 86 ? -28.571 -8.527 31.919 1.00 66.50 86 VAL A C 1
ATOM 661 O O . VAL A 1 86 ? -28.595 -7.719 30.990 1.00 66.50 86 VAL A O 1
ATOM 664 N N . VAL A 1 87 ? -29.037 -9.771 31.808 1.00 71.19 87 VAL A N 1
ATOM 665 C CA . VAL A 1 87 ? -29.840 -10.232 30.669 1.00 71.19 87 VAL A CA 1
ATOM 666 C C . VAL A 1 87 ? -31.306 -9.970 30.998 1.00 71.19 87 VAL A C 1
ATOM 668 O O . VAL A 1 87 ? -31.793 -10.412 32.039 1.00 71.19 87 VAL A O 1
ATOM 671 N N . ARG A 1 88 ? -32.008 -9.252 30.123 1.00 72.06 88 ARG A N 1
ATOM 672 C CA . ARG A 1 88 ? -33.464 -9.087 30.181 1.00 72.06 88 ARG A CA 1
ATOM 673 C C . ARG A 1 88 ? -34.091 -9.544 28.874 1.00 72.06 88 ARG A C 1
ATOM 675 O O . ARG A 1 88 ? -33.584 -9.227 27.801 1.00 72.06 88 ARG A O 1
ATOM 682 N N . GLU A 1 89 ? -35.194 -10.272 28.976 1.00 76.06 89 GLU A N 1
ATOM 683 C CA . GLU A 1 89 ? -36.041 -10.588 27.827 1.00 76.06 89 GLU A CA 1
ATOM 684 C C . GLU A 1 89 ? -36.805 -9.321 27.429 1.00 76.06 89 GLU A C 1
ATOM 686 O O . GLU A 1 89 ? -37.501 -8.731 28.254 1.00 76.06 89 GLU A O 1
ATOM 691 N N . LEU A 1 90 ? -36.629 -8.882 26.183 1.00 69.00 90 LEU A N 1
ATOM 692 C CA . LEU A 1 90 ? -37.376 -7.774 25.598 1.00 69.00 90 LEU A CA 1
ATOM 693 C C . LEU A 1 90 ? -38.733 -8.315 25.150 1.00 69.00 90 LEU A C 1
ATOM 695 O O . LEU A 1 90 ? -38.810 -9.116 24.213 1.00 69.00 90 LEU A O 1
ATOM 699 N N . GLN A 1 91 ? -39.806 -7.872 25.803 1.00 68.81 91 GLN A N 1
ATOM 700 C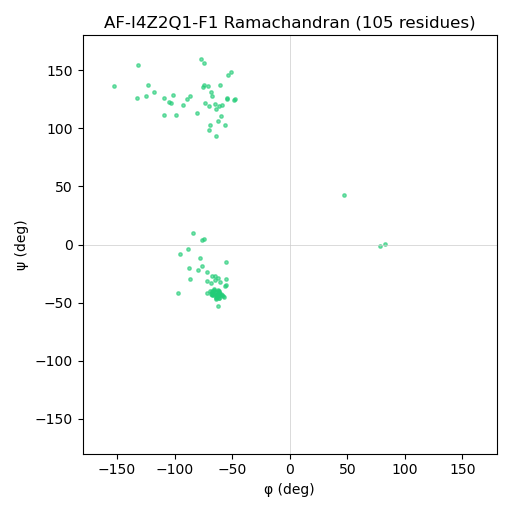 CA . GLN A 1 91 ? -41.152 -8.154 25.314 1.00 68.81 91 GLN A CA 1
ATOM 701 C C . GLN A 1 91 ? -41.394 -7.328 24.049 1.00 68.81 91 GLN A C 1
ATOM 703 O O . GLN A 1 91 ? -41.039 -6.153 23.993 1.00 68.81 91 GLN A O 1
ATOM 708 N N . GLY A 1 92 ? -41.993 -7.939 23.023 1.00 58.38 92 GLY A N 1
ATOM 709 C CA . GLY A 1 92 ? -42.116 -7.356 21.680 1.00 58.38 92 GLY A CA 1
ATOM 710 C C . GLY A 1 92 ? -42.775 -5.970 21.597 1.00 58.38 92 GLY A C 1
ATOM 711 O O . GLY A 1 92 ? -42.607 -5.316 20.578 1.00 58.38 92 GLY A O 1
ATOM 712 N N . GLY A 1 93 ? -43.463 -5.506 22.650 1.00 57.28 93 GLY A N 1
ATOM 713 C CA . GLY A 1 93 ? -44.034 -4.155 22.734 1.00 57.28 93 GLY A CA 1
ATOM 714 C C . GLY A 1 93 ? -43.095 -3.063 23.273 1.00 57.28 93 GLY A C 1
ATOM 715 O O . GLY A 1 93 ? -43.315 -1.892 22.996 1.00 57.28 93 GLY A O 1
ATOM 716 N N . GLU A 1 94 ? -42.016 -3.395 23.995 1.00 53.38 94 GLU A N 1
ATOM 717 C CA . GLU A 1 94 ? -41.114 -2.376 24.579 1.00 53.38 94 GLU A CA 1
ATOM 718 C C . GLU A 1 94 ? -40.173 -1.733 23.547 1.00 53.38 94 GLU A C 1
ATOM 720 O O . GLU A 1 94 ? -39.633 -0.656 23.791 1.00 53.38 94 GLU A O 1
ATOM 725 N N . LEU A 1 95 ? -39.969 -2.366 22.385 1.00 54.25 95 LEU A N 1
ATOM 726 C CA . LEU A 1 95 ? -39.119 -1.820 21.321 1.00 54.25 95 LEU A CA 1
ATOM 727 C C . LEU A 1 95 ? -39.840 -0.749 20.479 1.00 54.25 95 LEU A C 1
ATOM 729 O O . LEU A 1 95 ? -39.170 0.074 19.862 1.00 54.25 95 LEU A O 1
ATOM 733 N N . GLU A 1 96 ? -41.178 -0.752 20.463 1.00 53.75 96 GLU A N 1
ATOM 734 C CA . GLU A 1 96 ? -41.995 0.262 19.777 1.00 53.75 96 GLU A CA 1
ATOM 735 C C . GLU A 1 96 ? -42.275 1.492 20.661 1.00 53.75 96 GLU A C 1
ATOM 737 O O . GLU A 1 96 ? -42.358 2.600 20.133 1.00 53.75 96 GLU A O 1
ATOM 742 N N . ASP A 1 97 ? -42.342 1.323 21.990 1.00 50.12 97 ASP A N 1
ATOM 743 C CA . ASP A 1 97 ? -42.614 2.405 22.959 1.00 50.12 97 ASP A CA 1
ATOM 744 C C . ASP A 1 97 ? -41.354 3.043 23.577 1.00 50.12 97 ASP A C 1
ATOM 746 O O . ASP A 1 97 ? -41.438 4.060 24.275 1.00 50.12 97 ASP A O 1
ATOM 750 N N . ALA A 1 98 ? -40.162 2.486 23.340 1.00 51.56 98 ALA A N 1
ATOM 751 C CA . ALA A 1 98 ? -38.924 3.109 23.791 1.00 51.56 98 ALA A CA 1
ATOM 752 C C . ALA A 1 98 ? -38.662 4.386 22.967 1.00 51.56 98 ALA A C 1
ATOM 754 O O . ALA A 1 98 ? -38.485 4.294 21.748 1.00 51.56 98 ALA A O 1
ATOM 755 N N . PRO A 1 99 ? -38.590 5.583 23.587 1.00 51.59 99 PRO A N 1
ATOM 756 C CA . PRO A 1 99 ? -38.284 6.796 22.847 1.00 51.59 99 PRO A CA 1
ATOM 757 C C . PRO A 1 99 ? -36.922 6.615 22.184 1.00 51.59 99 PRO A C 1
ATOM 759 O O . PRO A 1 99 ? -35.917 6.382 22.864 1.00 51.59 99 PRO A O 1
ATOM 762 N N . LEU A 1 100 ? -36.901 6.704 20.850 1.00 57.06 100 LEU A N 1
ATOM 763 C CA . LEU A 1 100 ? -35.665 6.698 20.078 1.00 57.06 10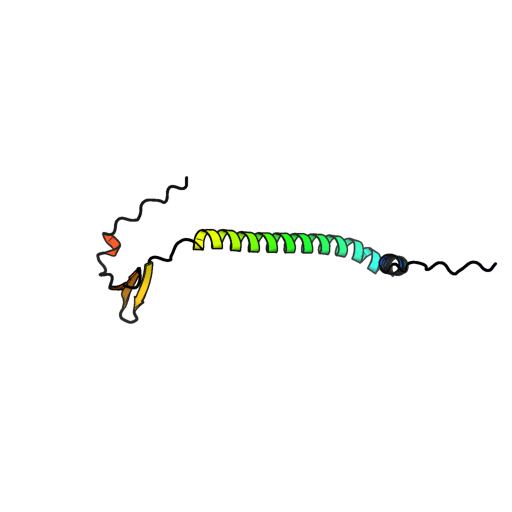0 LEU A CA 1
ATOM 764 C C . LEU A 1 100 ? -34.707 7.704 20.731 1.00 57.06 100 LEU A C 1
ATOM 766 O O . LEU A 1 100 ? -35.102 8.863 20.921 1.00 57.06 100 LEU A O 1
ATOM 770 N N . PRO A 1 101 ? -33.482 7.297 21.118 1.00 54.97 101 PRO A N 1
ATOM 771 C CA . PRO A 1 101 ? -32.527 8.235 21.679 1.00 54.97 101 PRO A CA 1
ATOM 772 C C . PRO A 1 101 ? -32.368 9.381 20.682 1.00 54.97 101 PRO A C 1
ATOM 774 O O . PRO A 1 101 ? -32.138 9.152 19.491 1.00 54.97 101 PRO A O 1
ATOM 777 N N . GLY A 1 102 ? -32.587 10.608 21.164 1.00 57.50 102 GLY A N 1
ATOM 778 C CA . GLY A 1 102 ? -32.601 11.799 20.322 1.00 57.50 102 GLY A CA 1
ATOM 779 C C . GLY A 1 102 ? -31.345 11.876 19.445 1.00 57.50 102 GLY A C 1
ATOM 780 O O . GLY A 1 102 ? -30.283 11.396 19.853 1.00 57.50 102 GLY A O 1
ATOM 781 N N . PRO A 1 103 ? -31.444 12.461 18.238 1.00 46.38 103 PRO A N 1
ATOM 782 C CA . PRO A 1 103 ? -30.331 12.502 17.302 1.00 46.38 103 PRO A CA 1
ATOM 783 C C . PRO A 1 103 ? -29.105 13.109 17.984 1.00 46.38 103 PRO A C 1
ATOM 785 O O . PRO A 1 103 ? -29.175 14.204 18.547 1.00 46.38 103 PRO A O 1
ATOM 788 N N . ILE A 1 104 ? -27.992 12.374 17.941 1.00 58.53 104 ILE A N 1
ATOM 789 C CA . ILE A 1 104 ? -26.706 12.778 18.512 1.00 58.53 104 ILE A CA 1
ATOM 790 C C . ILE A 1 104 ? -26.329 14.130 17.895 1.00 58.53 104 ILE A C 1
ATOM 792 O O . ILE A 1 104 ? -25.899 14.199 16.741 1.00 58.53 104 ILE A O 1
ATOM 796 N N . ARG A 1 105 ? -26.504 15.221 18.652 1.00 52.09 105 ARG A N 1
ATOM 797 C CA . ARG A 1 105 ? -25.982 16.533 18.267 1.00 52.09 105 ARG A CA 1
ATOM 798 C C . ARG A 1 105 ? -24.465 16.470 18.378 1.00 52.09 105 ARG A C 1
ATOM 800 O O . ARG A 1 105 ? -23.915 16.507 19.474 1.00 52.09 105 ARG A O 1
ATOM 807 N N . ARG A 1 106 ? -23.803 16.346 17.228 1.00 45.66 106 ARG A N 1
ATOM 808 C CA . ARG A 1 106 ? -22.371 16.621 17.094 1.00 45.66 106 ARG A CA 1
ATOM 809 C C . ARG A 1 106 ? -22.160 18.110 17.393 1.00 45.66 106 ARG A C 1
ATOM 811 O O . ARG A 1 106 ? -22.730 18.940 16.686 1.00 45.66 106 ARG A O 1
ATOM 818 N N . HIS A 1 107 ? -21.418 18.416 18.455 1.00 42.69 107 HIS A N 1
ATOM 819 C CA . HIS A 1 107 ? -20.822 19.733 18.683 1.00 42.69 107 HIS A CA 1
ATOM 820 C C . HIS A 1 107 ? -19.446 19.790 18.027 1.00 42.69 107 HIS A C 1
ATOM 822 O O . HIS A 1 107 ? -18.764 18.738 18.028 1.00 42.69 107 HIS A O 1
#

Foldseek 3Di:
DDDDDDPPPDDPVVVVVVVLVVDDPVSVVVCVVVVVVVVVVVVVVVVVVVVVVVVVVVVVVVVVDDPQWDWDADPVRWIWIDGPNDIDTDDPVCVVPPPDDPPPPDD

Sequence (107 aa):
MEPLPSPHAYSVMADALSKFHTAPEWIQALSLVMVPVTLVGLGLCLLQAVKEIAAMALRRGERQGEPLYAIYRTEDGRLMMYARGVVRELQGGELEDAPLPGPIRRH

Nearest PDB structures (foldseek):
  3k8i-assembly1_A-2  TM=5.628E-01  e=2.224E+00  Treponema pallidum
  1b8h-assembly1_B  TM=6.880E-01  e=3.478E+00  Escherichia phage RB69
  2yko-assembly1_C  TM=4.179E-01  e=3.061E+00  Homo sapiens
  2yko-assembly1_A  TM=5.351E-01  e=6.178E+00  Homo sapiens
  3u5z-assembly2_Q  TM=5.230E-01  e=6.178E+00  Tequatrovirus T4

pLDDT: mean 74.5, std 15.64, range [42.69, 97.06]

Organism: NCBI:txid864069

Secondary structure (DSSP, 8-state):
-PPPPP-----HHHHHHHHHHTS-HHHHHHHHHHHHHHHHHHHHHHHHHHHHHHHHHHHHHHTTS----EEEE-TTS-EEEEETTEEEEE-TTHHHHSPPPPP----

Solvent-accessible surface area (backbone atoms only — not comparable to full-atom values): 6708 Å² total; per-residue (Å²): 135,82,83,75,84,75,83,77,78,85,47,70,65,59,54,50,50,55,52,53,75,73,44,61,68,70,59,56,57,49,44,69,52,50,52,56,52,50,52,51,52,50,52,49,52,50,52,49,51,50,50,52,52,49,49,50,53,52,51,53,61,65,60,71,53,77,84,61,64,46,79,47,72,45,96,88,70,47,39,35,36,40,37,88,92,42,80,41,76,53,57,87,65,58,75,77,70,49,78,74,79,71,81,82,79,83,126

Mean predicted aligned error: 17.64 Å